Protein AF-A0A8D8VQJ8-F1 (afdb_monomer)

Structure (mmCIF, N/CA/C/O backbone):
data_AF-A0A8D8VQJ8-F1
#
_entry.id   AF-A0A8D8VQJ8-F1
#
loop_
_atom_site.group_PDB
_atom_site.id
_atom_site.type_symbol
_atom_site.label_atom_id
_atom_site.label_alt_id
_atom_site.label_comp_id
_atom_site.label_asym_id
_atom_site.label_entity_id
_atom_site.label_seq_id
_atom_site.pdbx_PDB_ins_code
_atom_site.Cartn_x
_atom_site.Cartn_y
_atom_site.Cartn_z
_atom_site.occupancy
_atom_site.B_iso_or_equiv
_atom_site.auth_seq_id
_atom_site.auth_comp_id
_atom_site.auth_asym_id
_atom_site.auth_atom_id
_atom_site.pdbx_PDB_model_num
ATOM 1 N N . MET A 1 1 ? -19.905 13.700 -55.436 1.00 60.47 1 MET A N 1
ATOM 2 C CA . MET A 1 1 ? -20.681 13.863 -54.183 1.00 60.47 1 MET A CA 1
ATOM 3 C C . MET A 1 1 ? -20.548 12.693 -53.186 1.00 60.47 1 MET A C 1
ATOM 5 O O . MET A 1 1 ? -20.760 12.920 -52.005 1.00 60.47 1 MET A O 1
ATOM 9 N N . ASN A 1 2 ? -20.142 11.474 -53.587 1.00 56.88 2 ASN A N 1
ATOM 10 C CA . ASN A 1 2 ? -20.152 10.297 -52.686 1.00 56.88 2 ASN A CA 1
ATOM 11 C C . ASN A 1 2 ? -18.933 10.141 -51.750 1.00 56.88 2 ASN A C 1
ATOM 13 O O . ASN A 1 2 ? -19.073 9.583 -50.666 1.00 56.88 2 ASN A O 1
ATOM 17 N N . LEU A 1 3 ? -17.759 10.676 -52.104 1.00 54.94 3 LEU A N 1
ATOM 18 C CA . LEU A 1 3 ? -16.543 10.549 -51.278 1.00 54.94 3 LEU A CA 1
ATOM 19 C C . LEU A 1 3 ? -16.563 11.413 -50.001 1.00 54.94 3 LEU A C 1
ATOM 21 O O . LEU A 1 3 ? -15.961 11.040 -48.998 1.00 54.94 3 LEU A O 1
ATOM 25 N N . PHE A 1 4 ? -17.298 12.530 -50.001 1.00 56.69 4 PHE A N 1
ATOM 26 C CA . PHE A 1 4 ? -17.447 13.383 -48.813 1.00 56.69 4 PHE A CA 1
ATOM 27 C C . PHE A 1 4 ? -18.361 12.762 -47.749 1.00 56.69 4 PHE A C 1
ATOM 29 O O . PHE A 1 4 ? -18.081 12.902 -46.562 1.00 56.69 4 PHE A O 1
ATOM 36 N N . LYS A 1 5 ? -19.387 12.000 -48.159 1.00 58.84 5 LYS A N 1
ATOM 37 C CA . LYS A 1 5 ? -20.287 11.286 -47.237 1.00 58.84 5 LYS A CA 1
ATOM 38 C C . LYS A 1 5 ? -19.560 10.197 -46.439 1.00 58.84 5 LYS A C 1
ATOM 40 O O . LYS A 1 5 ? -19.815 10.020 -45.254 1.00 58.84 5 LYS A O 1
ATOM 45 N N . ILE A 1 6 ? -18.610 9.496 -47.061 1.00 61.47 6 ILE A N 1
ATOM 46 C CA . ILE A 1 6 ? -17.861 8.409 -46.407 1.00 61.47 6 ILE A CA 1
ATOM 47 C C . ILE A 1 6 ? -16.906 8.959 -45.330 1.00 61.47 6 ILE A C 1
ATOM 49 O O . ILE A 1 6 ? -16.799 8.378 -44.251 1.00 61.47 6 ILE A O 1
ATOM 53 N N . ARG A 1 7 ? -16.269 10.120 -45.560 1.00 61.16 7 ARG A N 1
ATOM 54 C CA . ARG A 1 7 ? -15.409 10.757 -44.542 1.00 61.16 7 ARG A CA 1
ATOM 55 C C . ARG A 1 7 ? -16.183 11.235 -43.311 1.00 61.16 7 ARG A C 1
ATOM 57 O O . ARG A 1 7 ? -15.654 11.128 -42.209 1.00 61.16 7 ARG A O 1
ATOM 64 N N . THR A 1 8 ? -17.413 11.726 -43.470 1.00 64.62 8 THR A N 1
ATOM 65 C CA . THR A 1 8 ? -18.224 12.198 -42.335 1.00 64.62 8 THR A CA 1
ATOM 66 C C . THR A 1 8 ? -18.699 11.059 -41.430 1.00 64.62 8 THR A C 1
ATOM 68 O O . THR A 1 8 ? -18.710 11.229 -40.215 1.00 64.62 8 THR A O 1
ATOM 71 N N . HIS A 1 9 ? -19.002 9.878 -41.982 1.00 70.25 9 HIS A N 1
ATOM 72 C CA . HIS A 1 9 ? -19.391 8.714 -41.175 1.00 70.25 9 HIS A CA 1
ATOM 73 C C . HIS A 1 9 ? -18.227 8.156 -40.340 1.00 70.25 9 HIS A C 1
ATOM 75 O O . HIS A 1 9 ? -18.425 7.849 -39.167 1.00 70.25 9 HIS A O 1
ATOM 81 N N . ASN A 1 10 ? -17.007 8.115 -40.894 1.00 66.69 10 ASN A N 1
ATOM 82 C CA . ASN A 1 10 ? -15.819 7.666 -40.154 1.00 66.69 10 ASN A CA 1
ATOM 83 C C . ASN A 1 10 ? -15.412 8.624 -39.023 1.00 66.69 10 ASN A C 1
ATOM 85 O O . ASN A 1 10 ? -14.957 8.179 -37.972 1.00 66.69 10 ASN A O 1
ATOM 89 N N . LEU A 1 11 ? -15.576 9.937 -39.219 1.00 72.75 11 LEU A N 1
ATOM 90 C CA . LEU A 1 11 ? -15.313 10.931 -38.173 1.00 72.75 11 LEU A CA 1
ATOM 91 C C . LEU A 1 11 ? -16.330 10.826 -37.028 1.00 72.75 11 LEU A C 1
ATOM 93 O O .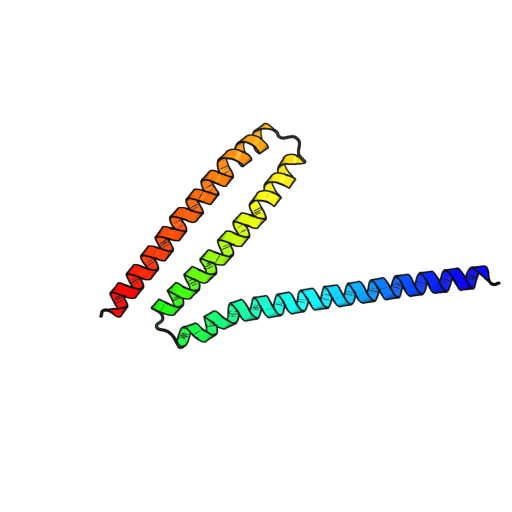 LEU A 1 11 ? -15.943 10.862 -35.864 1.00 72.75 11 LEU A O 1
ATOM 97 N N . GLN A 1 12 ? -17.610 10.619 -37.345 1.00 72.50 12 GLN A N 1
ATOM 98 C CA . GLN A 1 12 ? -18.663 10.467 -36.340 1.00 72.50 12 GLN A CA 1
ATOM 99 C C . GLN A 1 12 ? -18.513 9.174 -35.521 1.00 72.50 12 GLN A C 1
ATOM 101 O O . GLN A 1 12 ? -18.701 9.203 -34.306 1.00 72.50 12 GLN A O 1
ATOM 106 N N . SER A 1 13 ? -18.105 8.059 -36.143 1.00 72.25 13 SER A N 1
ATOM 107 C CA . SER A 1 13 ? -17.816 6.817 -35.411 1.00 72.25 13 SER A CA 1
ATOM 108 C C . SER A 1 13 ? -16.589 6.941 -34.506 1.00 72.25 13 SER A C 1
ATOM 110 O O . SER A 1 13 ? -16.589 6.400 -33.405 1.00 72.25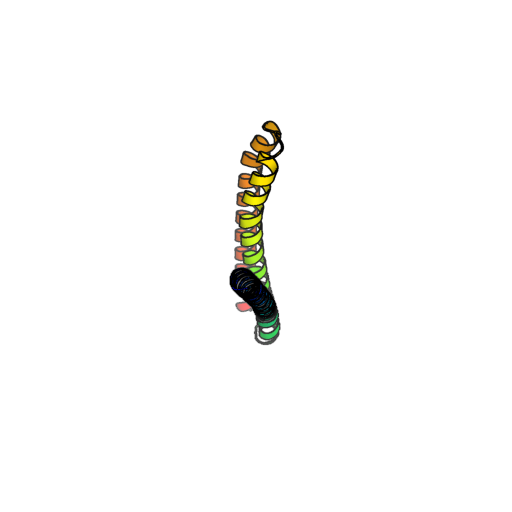 13 SER A O 1
ATOM 112 N N . LEU A 1 14 ? -15.558 7.681 -34.933 1.00 71.75 14 LEU A N 1
ATOM 113 C CA . LEU A 1 14 ? -14.372 7.954 -34.114 1.00 71.75 14 LEU A CA 1
ATOM 114 C C . LEU A 1 14 ? -14.710 8.785 -32.871 1.00 71.75 14 LEU A C 1
ATOM 116 O O . LEU A 1 14 ? -14.234 8.469 -31.784 1.00 71.75 14 LEU A O 1
ATOM 120 N N . ILE A 1 15 ? -15.566 9.800 -33.013 1.00 69.50 15 ILE A N 1
ATOM 121 C CA . ILE A 1 15 ? -16.039 10.619 -31.886 1.00 69.50 15 ILE A CA 1
ATOM 122 C C . ILE A 1 15 ? -16.874 9.767 -30.919 1.00 69.50 15 ILE A C 1
ATOM 124 O O . ILE A 1 15 ? -16.611 9.776 -29.721 1.00 69.50 15 ILE A O 1
ATOM 128 N N . MET A 1 16 ? -17.793 8.943 -31.435 1.00 82.75 16 MET A N 1
ATOM 129 C CA . MET A 1 16 ? -18.630 8.060 -30.612 1.00 82.75 16 MET A CA 1
ATOM 130 C C . MET A 1 16 ? -17.811 7.029 -29.812 1.00 82.75 16 MET A C 1
ATOM 132 O O . MET A 1 16 ? -18.136 6.750 -28.660 1.00 82.75 16 MET A O 1
ATOM 136 N N . ILE A 1 17 ? -16.730 6.483 -30.384 1.00 75.50 17 ILE A N 1
ATOM 137 C CA . ILE A 1 17 ? -15.812 5.579 -29.665 1.00 75.50 17 ILE A CA 1
ATOM 138 C C . ILE A 1 17 ? -15.058 6.330 -28.560 1.00 75.50 17 ILE A C 1
ATOM 140 O O . ILE A 1 17 ? -14.869 5.791 -27.469 1.00 75.50 17 ILE A O 1
ATOM 144 N N . ASN A 1 18 ? -14.644 7.573 -28.818 1.00 76.12 18 ASN A N 1
ATOM 145 C CA . ASN A 1 18 ? -13.915 8.373 -27.839 1.00 76.12 18 ASN A CA 1
ATOM 146 C C . ASN A 1 18 ? -14.808 8.776 -26.654 1.00 76.12 18 ASN A C 1
ATOM 148 O O . ASN A 1 18 ? -14.385 8.665 -25.505 1.00 76.12 18 ASN A O 1
ATOM 152 N N . ASP A 1 19 ? -16.066 9.137 -26.920 1.00 76.94 19 ASP A N 1
ATOM 153 C CA . ASP A 1 19 ? -17.057 9.444 -25.883 1.00 76.94 19 ASP A CA 1
ATOM 154 C C . ASP A 1 19 ? -17.394 8.210 -25.031 1.00 76.94 19 ASP A C 1
ATOM 156 O O . ASP A 1 19 ? -17.481 8.303 -23.805 1.00 76.94 19 ASP A O 1
ATOM 160 N N . LEU A 1 20 ? -17.510 7.027 -25.650 1.00 79.25 20 LEU A N 1
ATOM 161 C CA . LEU A 1 20 ? -17.713 5.762 -24.934 1.00 79.25 20 LEU A CA 1
ATOM 162 C C . LEU A 1 20 ? -16.524 5.412 -24.034 1.00 79.25 20 LEU A C 1
ATOM 164 O O . LEU A 1 20 ? -16.724 5.021 -22.882 1.00 79.25 20 LEU A O 1
ATOM 168 N N . ASN A 1 21 ? -15.295 5.590 -24.522 1.00 76.31 21 ASN A N 1
ATOM 169 C CA . ASN A 1 21 ? -14.093 5.387 -23.714 1.00 76.31 21 ASN A CA 1
ATOM 170 C C . ASN A 1 21 ? -14.001 6.398 -22.572 1.00 76.31 21 ASN A C 1
ATOM 172 O O . ASN A 1 21 ? -13.678 6.024 -21.442 1.00 76.31 21 ASN A O 1
ATOM 176 N N . HIS A 1 22 ? -14.317 7.666 -22.831 1.00 81.31 22 HIS A N 1
ATOM 177 C CA . HIS A 1 22 ? -14.295 8.690 -21.799 1.00 81.31 22 HIS A CA 1
ATOM 178 C C . HIS A 1 22 ? -15.328 8.395 -20.702 1.00 81.31 22 HIS A C 1
ATOM 180 O O . HIS A 1 22 ? -14.994 8.449 -19.515 1.00 81.31 22 HIS A O 1
ATOM 186 N N . TYR A 1 23 ? -16.540 7.979 -21.082 1.00 76.00 23 TYR A N 1
ATOM 187 C CA . TYR A 1 23 ? -17.589 7.577 -20.148 1.00 76.00 23 TYR A CA 1
ATOM 188 C C . TYR A 1 23 ? -17.215 6.320 -19.351 1.00 76.00 23 TYR A C 1
ATOM 190 O O . TYR A 1 23 ? -17.407 6.276 -18.133 1.00 76.00 23 TYR A O 1
ATOM 198 N N . ALA A 1 24 ? -16.630 5.314 -20.008 1.00 74.19 24 ALA A N 1
ATOM 199 C CA . ALA A 1 24 ? -16.154 4.101 -19.348 1.00 74.19 24 ALA A CA 1
ATOM 200 C C . ALA A 1 24 ? -15.052 4.408 -18.322 1.00 74.19 24 ALA A C 1
ATOM 202 O O . ALA A 1 24 ? -15.110 3.915 -17.195 1.00 74.19 24 ALA A O 1
ATOM 203 N N . THR A 1 25 ? -14.108 5.281 -18.678 1.00 82.19 25 THR A N 1
ATOM 204 C CA . THR A 1 25 ? -13.010 5.703 -17.796 1.00 82.19 25 THR A CA 1
ATOM 205 C C . THR A 1 25 ? -13.531 6.504 -16.600 1.00 82.19 25 THR A C 1
ATOM 207 O O . THR A 1 25 ? -13.148 6.248 -15.461 1.00 82.19 25 THR A O 1
ATOM 210 N N . TYR A 1 26 ? -14.468 7.432 -16.813 1.00 86.00 26 TYR A N 1
ATOM 211 C CA . TYR A 1 26 ? -15.088 8.179 -15.716 1.00 86.00 26 TYR A CA 1
ATOM 212 C C . TYR A 1 26 ? -15.859 7.254 -14.761 1.00 86.00 26 TYR A C 1
ATOM 214 O O . TYR A 1 26 ? -15.740 7.362 -13.538 1.00 86.00 26 TYR A O 1
ATOM 222 N N . LYS A 1 27 ? -16.609 6.290 -15.310 1.00 84.38 27 LYS A N 1
ATOM 223 C CA . LYS A 1 27 ? -17.342 5.300 -14.518 1.00 84.38 27 LYS A CA 1
ATOM 224 C C . LYS A 1 27 ? -16.396 4.402 -13.719 1.00 84.38 27 LYS A C 1
ATOM 226 O O . LYS A 1 27 ? -16.685 4.132 -12.557 1.00 84.38 27 LYS A O 1
ATOM 231 N N . SER A 1 28 ? -15.269 3.973 -14.294 1.00 82.25 28 SER A N 1
ATOM 232 C CA . SER A 1 28 ? -14.293 3.151 -13.569 1.00 82.25 28 SER A CA 1
ATOM 233 C C . SER A 1 28 ? -13.627 3.922 -12.431 1.00 82.25 28 SER A C 1
ATOM 235 O O . SER A 1 28 ? -13.480 3.370 -11.345 1.00 82.25 28 SER A O 1
ATOM 237 N N . ILE A 1 29 ? -13.284 5.199 -12.642 1.00 80.75 29 ILE A N 1
ATOM 238 C CA . ILE A 1 29 ? -12.717 6.068 -11.598 1.00 80.75 29 ILE A CA 1
ATOM 239 C C . ILE A 1 29 ? -13.702 6.208 -10.432 1.00 80.75 29 ILE A C 1
ATOM 241 O O . ILE A 1 29 ? -13.325 6.004 -9.283 1.00 80.75 29 ILE A O 1
ATOM 245 N N . LYS A 1 30 ? -14.982 6.457 -10.726 1.00 84.50 30 LYS A N 1
ATOM 246 C CA . LYS A 1 30 ? -16.018 6.616 -9.699 1.00 84.50 30 LYS A CA 1
ATOM 247 C C . LYS A 1 30 ? -16.305 5.329 -8.919 1.00 84.50 30 LYS A C 1
ATOM 249 O O . LYS A 1 30 ? -16.580 5.379 -7.726 1.00 84.50 30 LYS A O 1
ATOM 254 N N . VAL A 1 31 ? -16.230 4.170 -9.575 1.00 86.62 31 VAL A N 1
ATOM 255 C CA . VAL A 1 31 ? -16.343 2.864 -8.901 1.00 86.62 31 VAL A CA 1
ATOM 256 C C . VAL A 1 31 ? -15.137 2.609 -7.995 1.00 86.62 31 VAL A C 1
ATOM 258 O O . VAL A 1 31 ? -15.302 2.085 -6.896 1.00 86.62 31 VAL A O 1
ATOM 261 N N . LEU A 1 32 ? -13.937 2.995 -8.432 1.00 82.81 32 LEU A N 1
ATOM 262 C CA . LEU A 1 32 ? -12.716 2.849 -7.645 1.00 82.81 32 LEU A CA 1
ATOM 263 C C . LEU A 1 32 ? -12.730 3.746 -6.397 1.00 82.81 32 LEU A C 1
ATOM 265 O O . LEU A 1 32 ? -12.361 3.288 -5.320 1.00 82.81 32 LEU A O 1
ATOM 269 N N . GLU A 1 33 ? -13.202 4.985 -6.535 1.00 77.88 33 GLU A N 1
ATOM 270 C CA . GLU A 1 33 ? -13.414 5.928 -5.431 1.00 77.88 33 GLU A CA 1
ATOM 271 C C . GLU A 1 33 ? -14.425 5.371 -4.415 1.00 77.88 33 GLU A C 1
ATOM 273 O O . GLU A 1 33 ? -14.130 5.281 -3.227 1.00 77.88 33 GLU A O 1
ATOM 278 N N . LEU A 1 34 ? -15.561 4.849 -4.892 1.00 88.75 34 LEU A N 1
ATOM 279 C CA . LEU A 1 34 ? -16.578 4.239 -4.032 1.00 88.75 34 LEU A CA 1
ATOM 280 C C . LEU A 1 34 ? -16.059 2.996 -3.284 1.00 88.75 34 LEU A C 1
ATOM 282 O O . LEU A 1 34 ? -16.376 2.788 -2.114 1.00 88.75 34 LEU A O 1
ATOM 286 N N . LEU A 1 35 ? -15.253 2.161 -3.950 1.00 84.88 35 LEU A N 1
ATOM 287 C CA . LEU A 1 35 ? -14.590 1.014 -3.323 1.00 84.88 35 LEU A CA 1
ATOM 288 C C . LEU A 1 35 ? -13.596 1.468 -2.255 1.00 84.88 35 LEU A C 1
ATOM 290 O O . LEU A 1 35 ? -13.592 0.924 -1.152 1.00 84.88 35 LEU A O 1
ATOM 294 N N . HIS A 1 36 ? -12.767 2.464 -2.563 1.00 85.75 36 HIS A N 1
ATOM 295 C CA . HIS A 1 36 ? -11.805 3.030 -1.623 1.00 85.75 36 HIS A CA 1
ATOM 296 C C . HIS A 1 36 ? -12.493 3.552 -0.352 1.00 85.75 36 HIS A C 1
ATOM 298 O O . HIS A 1 36 ? -12.073 3.205 0.757 1.00 85.75 36 HIS A O 1
ATOM 304 N N . ASP A 1 37 ? -13.583 4.299 -0.518 1.00 82.19 37 ASP A N 1
ATOM 305 C CA . ASP A 1 37 ? -14.373 4.852 0.580 1.00 82.19 37 ASP A CA 1
ATOM 306 C C . ASP A 1 37 ? -15.070 3.754 1.390 1.00 82.19 37 ASP A C 1
ATOM 308 O O . ASP A 1 37 ? -15.096 3.810 2.620 1.00 82.19 37 ASP A O 1
ATOM 312 N N . PHE A 1 38 ? -15.544 2.689 0.735 1.00 82.06 38 PHE A N 1
ATOM 313 C CA . PHE A 1 38 ? -16.093 1.513 1.411 1.00 82.06 38 PHE A CA 1
ATOM 314 C C . PHE A 1 38 ? -15.045 0.802 2.283 1.00 82.06 38 PHE A C 1
ATOM 316 O O . PHE A 1 38 ? -15.310 0.495 3.447 1.00 82.06 38 PHE A O 1
ATOM 323 N N . PHE A 1 39 ? -13.830 0.586 1.769 1.00 78.50 39 PHE A N 1
ATOM 324 C CA . PHE A 1 39 ? -12.748 -0.043 2.536 1.00 78.50 39 PHE A CA 1
ATOM 325 C C . PHE A 1 39 ? -12.241 0.822 3.698 1.00 78.50 39 PHE A C 1
ATOM 327 O O . PHE A 1 39 ? -11.647 0.282 4.630 1.00 78.50 39 PHE A O 1
ATOM 334 N N . LEU A 1 40 ? -12.431 2.143 3.645 1.00 78.44 40 LEU A N 1
ATOM 335 C CA . LEU A 1 40 ? -12.125 3.069 4.742 1.00 78.44 40 LEU A CA 1
ATOM 336 C C . LEU A 1 40 ? -13.260 3.166 5.767 1.00 78.44 40 LEU A C 1
ATOM 338 O O . LEU A 1 40 ? -12.992 3.246 6.964 1.00 78.44 40 LEU A O 1
ATOM 342 N N . GLY A 1 41 ? -14.512 3.128 5.311 1.00 78.62 41 GLY A N 1
ATOM 343 C CA . GLY A 1 41 ? -15.696 3.218 6.162 1.00 78.62 41 GLY A CA 1
ATOM 344 C C . GLY A 1 41 ? -15.993 1.934 6.937 1.00 78.62 41 GLY A C 1
ATOM 345 O O . GLY A 1 41 ? -16.409 2.004 8.091 1.00 78.62 41 GLY A O 1
ATOM 346 N N . LEU A 1 42 ? -15.738 0.758 6.352 1.00 79.06 42 LEU A N 1
ATOM 347 C CA . LEU A 1 42 ? -16.040 -0.530 6.986 1.00 79.06 42 LEU A CA 1
ATOM 348 C C . LEU A 1 42 ? -15.272 -0.748 8.311 1.00 79.06 42 LEU A C 1
ATOM 350 O O . LEU A 1 42 ? -15.914 -1.084 9.304 1.00 79.06 42 LEU A O 1
ATOM 354 N N . PRO A 1 43 ? -13.951 -0.494 8.412 1.00 64.06 43 PRO A N 1
ATOM 355 C CA . PRO A 1 43 ? -13.239 -0.568 9.690 1.00 64.06 43 PRO A CA 1
ATOM 356 C C . PRO A 1 43 ? -13.731 0.469 10.707 1.00 64.06 43 PRO A C 1
ATOM 358 O O . PRO A 1 43 ? -13.807 0.166 11.895 1.00 64.06 43 PRO A O 1
ATOM 361 N N . LEU A 1 44 ? -14.096 1.672 10.247 1.00 72.38 44 LEU A N 1
ATOM 362 C CA . LEU A 1 44 ? -14.596 2.754 11.100 1.00 72.38 44 LEU A CA 1
ATOM 363 C C . LEU A 1 44 ? -15.955 2.401 11.731 1.00 72.38 44 LEU A C 1
ATOM 365 O O . LEU A 1 44 ? -16.196 2.706 12.896 1.00 72.38 44 LEU A O 1
ATOM 369 N N . LEU A 1 45 ? -16.819 1.715 10.974 1.00 70.12 45 LEU A N 1
ATOM 370 C CA . LEU A 1 45 ? -18.127 1.220 11.419 1.00 70.12 45 LEU A CA 1
ATOM 371 C C . LEU A 1 45 ? -18.028 0.001 12.344 1.00 70.12 45 LEU A C 1
ATOM 373 O O . LEU A 1 45 ? -18.903 -0.204 13.183 1.00 70.12 45 LEU A O 1
ATOM 377 N N . LEU A 1 46 ? -16.975 -0.804 12.198 1.00 65.12 46 LEU A N 1
ATOM 378 C CA . LEU A 1 46 ? -16.708 -1.958 13.058 1.00 65.12 46 LEU A CA 1
ATOM 379 C C . LEU A 1 46 ? -15.986 -1.568 14.360 1.00 65.12 46 LEU A C 1
ATOM 381 O O . LEU A 1 46 ? -16.067 -2.303 15.341 1.00 65.12 46 LEU A O 1
ATOM 385 N N . PHE A 1 47 ? -15.343 -0.396 14.404 1.00 62.97 47 PHE A N 1
ATOM 386 C CA . PHE A 1 47 ? -14.631 0.131 15.573 1.00 62.97 47 PHE A CA 1
ATOM 387 C C . PHE A 1 47 ? -15.455 0.175 16.880 1.00 62.97 47 PHE A C 1
ATOM 389 O O . PHE A 1 47 ? -14.900 -0.189 17.913 1.00 62.97 47 PHE A O 1
ATOM 396 N N . PRO A 1 48 ? -16.752 0.559 16.890 1.00 59.91 48 PRO A N 1
ATOM 397 C CA . PRO A 1 48 ? -17.567 0.535 18.110 1.00 59.91 48 PRO A CA 1
ATOM 398 C C . PRO A 1 48 ? -18.126 -0.851 18.482 1.00 59.91 48 PRO A C 1
ATOM 400 O O . PRO A 1 48 ? -18.596 -1.016 19.604 1.00 59.91 48 PRO A O 1
ATOM 403 N N . MET A 1 49 ? -18.120 -1.834 17.569 1.00 65.00 49 MET A N 1
ATOM 404 C CA . MET A 1 49 ? -18.664 -3.181 17.831 1.00 65.00 49 MET A CA 1
ATOM 405 C C . MET A 1 49 ? -17.635 -4.156 18.418 1.00 65.00 49 MET A C 1
ATOM 407 O O . MET A 1 49 ? -18.008 -5.179 18.989 1.00 65.00 49 MET A O 1
ATOM 411 N N . PHE A 1 50 ? -16.348 -3.839 18.307 1.00 60.94 50 PHE A N 1
ATOM 412 C CA . PHE A 1 50 ? -15.253 -4.596 18.905 1.00 60.94 50 PHE A CA 1
ATOM 413 C C . PHE A 1 50 ? -14.657 -3.812 20.079 1.00 60.94 50 PHE A C 1
ATOM 415 O O . PHE A 1 50 ? -14.824 -2.596 20.156 1.00 60.94 50 PHE A O 1
ATOM 422 N N . SER A 1 51 ? -13.952 -4.473 21.010 1.00 71.88 51 SER A N 1
ATOM 423 C CA . SER A 1 51 ? -13.215 -3.715 22.032 1.00 71.88 51 SER A CA 1
ATOM 424 C C . SER A 1 51 ? -12.287 -2.711 21.322 1.00 71.88 51 SER A C 1
ATOM 426 O O . SER A 1 51 ? -11.719 -3.061 20.279 1.00 71.88 51 SER A O 1
ATOM 428 N N . PRO A 1 52 ? -12.105 -1.480 21.840 1.00 69.69 52 PRO A N 1
ATOM 429 C CA . PRO A 1 52 ? -11.248 -0.468 21.211 1.00 69.69 52 PRO A CA 1
ATOM 430 C C . PRO A 1 52 ? -9.862 -1.017 20.843 1.00 69.69 52 PRO A C 1
ATOM 432 O O . PRO A 1 52 ? -9.280 -0.651 19.828 1.00 69.69 52 PRO A O 1
ATOM 435 N N . LEU A 1 53 ? -9.380 -1.974 21.638 1.00 73.00 53 LEU A N 1
ATOM 436 C CA . LEU A 1 53 ? -8.136 -2.701 21.437 1.00 73.00 53 LEU A CA 1
ATOM 437 C C . LEU A 1 53 ? -8.137 -3.555 20.153 1.00 73.00 53 LEU A C 1
ATOM 439 O O . LEU A 1 53 ? -7.206 -3.471 19.354 1.00 73.00 53 LEU A O 1
ATOM 443 N N . LEU A 1 54 ? -9.190 -4.347 19.922 1.00 75.38 54 LEU A N 1
ATOM 444 C CA . LEU A 1 54 ? -9.338 -5.166 18.715 1.00 75.38 54 LEU A CA 1
ATOM 445 C C . LEU A 1 54 ? -9.524 -4.288 17.465 1.00 75.38 54 LEU A C 1
ATOM 447 O O . LEU A 1 54 ? -8.948 -4.586 16.419 1.00 75.38 54 LEU A O 1
ATOM 451 N N . GLY A 1 55 ? -10.244 -3.166 17.592 1.00 71.44 55 GLY A N 1
ATOM 452 C CA . GLY A 1 55 ? -10.361 -2.150 16.541 1.00 71.44 55 GLY A CA 1
ATOM 453 C C . GLY A 1 55 ? -9.010 -1.533 16.165 1.00 71.44 55 GLY A C 1
ATOM 454 O O . GLY A 1 55 ? -8.692 -1.428 14.979 1.00 71.44 55 GLY A O 1
ATOM 455 N N . MET A 1 56 ? -8.172 -1.200 17.155 1.00 70.19 56 MET A N 1
ATOM 456 C CA . MET A 1 56 ? -6.810 -0.720 16.901 1.00 70.19 56 MET A CA 1
ATOM 457 C C . MET A 1 56 ? -5.957 -1.776 16.197 1.00 70.19 56 MET A C 1
ATOM 459 O O . MET A 1 56 ? -5.272 -1.441 15.235 1.00 70.19 56 MET A O 1
ATOM 463 N N . VAL A 1 57 ? -6.024 -3.048 16.598 1.00 78.12 57 VAL A N 1
ATOM 464 C CA . VAL A 1 57 ? -5.247 -4.108 15.934 1.00 78.12 57 VAL A CA 1
ATOM 465 C C . VAL A 1 57 ? -5.682 -4.323 14.492 1.00 78.12 57 VAL A C 1
ATOM 467 O O 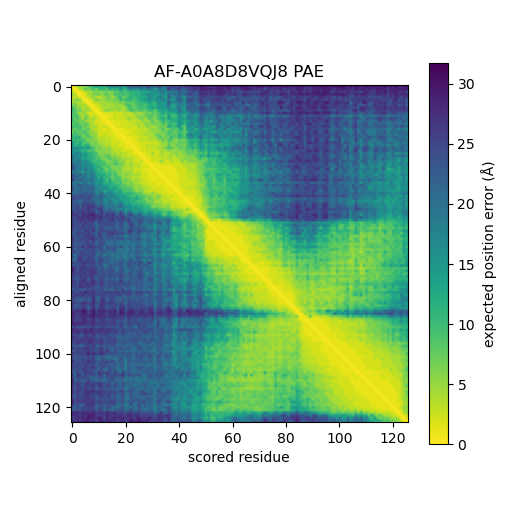. VAL A 1 57 ? -4.823 -4.362 13.614 1.00 78.12 57 VAL A O 1
ATOM 470 N N . LEU A 1 58 ? -6.985 -4.393 14.215 1.00 74.44 58 LEU A N 1
ATOM 471 C CA . LEU A 1 58 ? -7.484 -4.501 12.841 1.00 74.44 58 LEU A CA 1
ATOM 472 C C . LEU A 1 58 ? -7.089 -3.280 12.001 1.00 74.44 58 LEU A C 1
ATOM 474 O O . LEU A 1 58 ? -6.655 -3.438 10.860 1.00 74.44 58 LEU A O 1
ATOM 478 N N . PHE A 1 59 ? -7.159 -2.076 12.571 1.00 69.69 59 PHE A N 1
ATOM 479 C CA . PHE A 1 59 ? -6.708 -0.853 11.911 1.00 69.69 59 PHE A CA 1
ATOM 480 C C . PHE A 1 59 ? -5.208 -0.891 11.579 1.00 69.69 59 PHE A C 1
ATOM 482 O O . PHE A 1 59 ? -4.834 -0.646 10.432 1.00 69.69 59 PHE A O 1
ATOM 489 N N . PHE A 1 60 ? -4.347 -1.270 12.532 1.00 72.44 60 PHE A N 1
ATOM 490 C CA . PHE A 1 60 ? -2.908 -1.432 12.294 1.00 72.44 60 PHE A CA 1
ATOM 491 C C . PHE A 1 60 ? -2.612 -2.512 11.251 1.00 72.44 60 PHE A C 1
ATOM 493 O O . PHE A 1 60 ? -1.712 -2.340 10.433 1.00 72.44 60 PHE A O 1
ATOM 500 N N . LEU A 1 61 ? -3.384 -3.598 11.232 1.00 77.81 61 LEU A N 1
ATOM 501 C CA . LEU A 1 61 ? -3.218 -4.695 10.283 1.00 77.81 61 LEU A CA 1
ATOM 502 C C . LEU A 1 61 ? -3.598 -4.267 8.855 1.00 77.81 61 LEU A C 1
ATOM 504 O O . LEU A 1 61 ? -2.864 -4.553 7.909 1.00 77.81 61 LEU A O 1
ATOM 508 N N . VAL A 1 62 ? -4.677 -3.494 8.699 1.00 77.69 62 VAL A N 1
ATOM 509 C CA . VAL A 1 62 ? -5.072 -2.896 7.412 1.00 77.69 62 VAL A CA 1
ATOM 510 C C . VAL A 1 62 ? -4.054 -1.851 6.943 1.00 77.69 62 VAL A C 1
ATOM 512 O O . VAL A 1 62 ? -3.652 -1.867 5.777 1.00 77.69 62 VAL A O 1
ATOM 515 N N . LEU A 1 63 ? -3.595 -0.964 7.832 1.00 75.19 63 LEU A N 1
ATOM 516 C CA . LEU A 1 63 ? -2.581 0.050 7.516 1.00 75.19 63 LEU A CA 1
ATOM 517 C C . LEU A 1 63 ? -1.250 -0.603 7.100 1.00 75.19 63 LEU A C 1
ATOM 519 O O . LEU A 1 63 ? -0.596 -0.181 6.143 1.00 75.19 63 LEU A O 1
ATOM 523 N N . SER A 1 64 ? -0.892 -1.690 7.783 1.00 73.75 64 SER A N 1
ATOM 524 C CA . SER A 1 64 ? 0.258 -2.533 7.480 1.00 73.75 64 SER A CA 1
ATOM 525 C C . SER A 1 64 ? 0.159 -3.158 6.083 1.00 73.75 64 SER A C 1
ATOM 527 O O . SER A 1 64 ? 1.099 -3.052 5.300 1.00 73.75 64 SER A O 1
ATOM 529 N N . PHE A 1 65 ? -0.982 -3.742 5.708 1.00 76.38 65 PHE A N 1
ATOM 530 C CA . PHE A 1 65 ? -1.167 -4.311 4.365 1.00 76.38 65 PHE A CA 1
ATOM 531 C C . PHE A 1 65 ? -1.095 -3.260 3.246 1.00 76.38 65 PHE A C 1
ATOM 533 O O . PHE A 1 65 ? -0.520 -3.517 2.188 1.00 76.38 65 PHE A O 1
ATOM 540 N N . ARG A 1 66 ? -1.654 -2.062 3.466 1.00 75.69 66 ARG A N 1
ATOM 541 C CA . ARG A 1 66 ? -1.627 -0.985 2.459 1.00 75.69 66 ARG A CA 1
ATOM 542 C C . ARG A 1 66 ? -0.211 -0.466 2.191 1.00 75.69 66 ARG A C 1
ATOM 544 O O . ARG A 1 66 ? 0.115 -0.155 1.047 1.00 75.69 66 ARG A O 1
ATOM 551 N N . THR A 1 67 ? 0.628 -0.387 3.222 1.00 78.06 67 THR A N 1
ATOM 552 C CA . THR A 1 67 ? 2.006 0.120 3.102 1.00 78.06 67 THR A CA 1
ATOM 553 C C . THR A 1 67 ? 2.930 -0.829 2.331 1.00 78.06 67 THR A C 1
ATOM 555 O O . THR A 1 67 ? 3.781 -0.355 1.581 1.00 78.06 67 THR A O 1
ATOM 558 N N . ASP A 1 68 ? 2.705 -2.143 2.401 1.00 70.38 68 ASP A N 1
ATOM 559 C CA . ASP A 1 68 ? 3.420 -3.124 1.568 1.00 70.38 68 ASP A CA 1
ATOM 560 C C . ASP A 1 68 ? 3.129 -2.992 0.095 1.00 70.38 68 ASP A C 1
ATOM 562 O O . ASP A 1 68 ? 4.044 -2.976 -0.725 1.00 70.38 68 ASP A O 1
ATOM 566 N N . LEU A 1 69 ? 1.839 -2.926 -0.237 1.00 77.81 69 LEU A N 1
ATOM 567 C CA . LEU A 1 69 ? 1.405 -2.813 -1.617 1.00 77.81 69 LEU A CA 1
ATOM 568 C C . LEU A 1 69 ? 2.000 -1.543 -2.234 1.00 77.81 69 LEU A C 1
ATOM 570 O O . LEU A 1 69 ? 2.481 -1.555 -3.363 1.00 77.81 69 LEU A O 1
ATOM 574 N N . PHE A 1 70 ? 2.030 -0.460 -1.455 1.00 73.56 70 PHE A N 1
ATOM 575 C CA . PHE A 1 70 ? 2.632 0.802 -1.855 1.00 73.56 70 PHE A CA 1
ATOM 576 C C . PHE A 1 70 ? 4.147 0.691 -2.084 1.00 73.56 70 PHE A C 1
ATOM 578 O O . PHE A 1 70 ? 4.627 1.108 -3.138 1.00 73.56 70 PHE A O 1
ATOM 585 N N . LEU A 1 71 ? 4.901 0.085 -1.158 1.00 76.25 71 LEU A N 1
ATOM 586 C CA . LEU A 1 71 ? 6.346 -0.140 -1.317 1.00 76.25 71 LEU A CA 1
ATOM 587 C C . LEU A 1 71 ? 6.663 -1.048 -2.517 1.00 76.25 71 LEU A C 1
ATOM 589 O O . LEU A 1 71 ? 7.581 -0.755 -3.285 1.00 76.25 71 LEU A O 1
ATOM 593 N N . PHE A 1 72 ? 5.868 -2.100 -2.724 1.00 76.06 72 PHE A N 1
ATOM 594 C CA . PHE A 1 72 ? 6.012 -3.033 -3.841 1.00 76.06 72 PHE A CA 1
ATOM 595 C C . PHE A 1 72 ? 5.736 -2.379 -5.202 1.00 76.06 72 PHE A C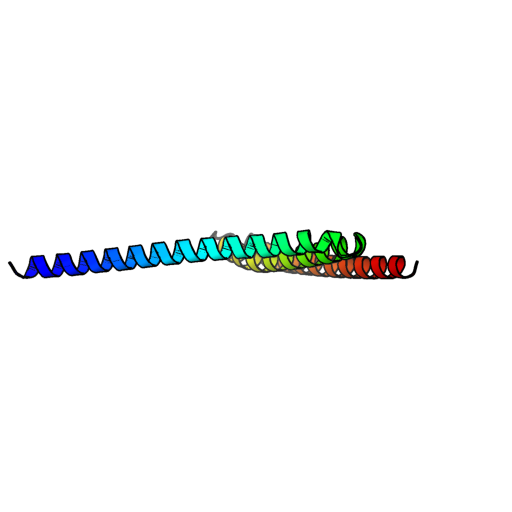 1
ATOM 597 O O . PHE A 1 72 ? 6.392 -2.715 -6.183 1.00 76.06 72 PHE A O 1
ATOM 604 N N . LEU A 1 73 ? 4.800 -1.427 -5.271 1.00 80.44 73 LEU A N 1
ATOM 605 C CA . LEU A 1 73 ? 4.472 -0.695 -6.499 1.00 80.44 73 LEU A CA 1
ATOM 606 C C . LEU A 1 73 ? 5.443 0.464 -6.779 1.00 80.44 73 LEU A C 1
ATOM 608 O O . LEU A 1 73 ? 5.798 0.722 -7.934 1.00 80.44 73 LEU A O 1
ATOM 612 N N . LEU A 1 74 ? 5.907 1.161 -5.739 1.00 78.00 74 LEU A N 1
ATOM 613 C CA . LEU A 1 74 ? 6.843 2.275 -5.890 1.00 78.00 74 LEU A CA 1
ATOM 614 C C . LEU A 1 74 ? 8.235 1.821 -6.317 1.00 78.00 74 LEU A C 1
ATOM 616 O O . LEU A 1 74 ? 8.861 2.485 -7.142 1.00 78.00 74 LEU A O 1
ATOM 620 N N . PHE A 1 75 ? 8.730 0.707 -5.779 1.00 77.44 75 PHE A N 1
ATOM 621 C CA . PHE A 1 75 ? 10.094 0.266 -6.045 1.00 77.44 75 PHE A CA 1
ATOM 622 C C . PHE A 1 75 ? 10.420 0.038 -7.538 1.00 77.44 75 PHE A C 1
ATOM 624 O O . PHE A 1 75 ? 11.388 0.632 -8.028 1.00 77.44 75 PHE A O 1
ATOM 631 N N . PRO A 1 76 ? 9.629 -0.736 -8.309 1.00 79.31 76 PRO A N 1
ATOM 632 C CA . PRO A 1 76 ? 9.868 -0.896 -9.741 1.00 79.31 76 PRO A CA 1
ATOM 633 C C . PRO A 1 76 ? 9.710 0.430 -10.494 1.00 79.31 76 PRO A C 1
ATOM 635 O O . PRO A 1 76 ? 10.471 0.695 -11.422 1.00 79.31 76 PRO A O 1
ATOM 638 N N . SER A 1 77 ? 8.797 1.300 -10.055 1.00 80.88 77 SER A N 1
ATOM 639 C CA . SER A 1 77 ? 8.577 2.619 -10.659 1.00 80.88 77 SER A CA 1
ATOM 640 C C . 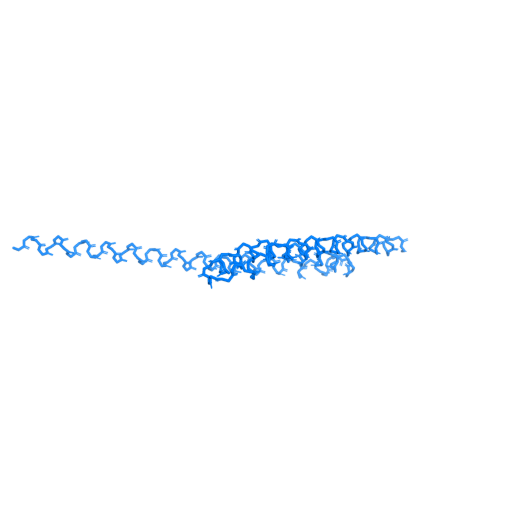SER A 1 77 ? 9.807 3.528 -10.519 1.00 80.88 77 SER A C 1
ATOM 642 O O . SER A 1 77 ? 10.264 4.110 -11.501 1.00 80.88 77 SER A O 1
ATOM 644 N N . PHE A 1 78 ? 10.410 3.592 -9.326 1.00 76.25 78 PHE A N 1
ATOM 645 C CA . PHE A 1 78 ? 11.651 4.340 -9.094 1.00 76.25 78 PHE A CA 1
ATOM 646 C C . PHE A 1 78 ? 12.822 3.788 -9.909 1.00 76.25 78 PHE A C 1
ATOM 648 O O . PHE A 1 78 ? 13.599 4.564 -10.468 1.00 76.25 78 PHE A O 1
ATOM 655 N N . ARG A 1 79 ? 12.927 2.459 -10.030 1.00 77.00 79 ARG A N 1
ATOM 656 C CA . ARG A 1 79 ? 13.967 1.812 -10.838 1.00 77.00 79 ARG A CA 1
ATOM 657 C C . ARG A 1 79 ? 13.865 2.199 -12.316 1.00 77.00 79 ARG A C 1
ATOM 659 O O . ARG A 1 79 ? 14.872 2.569 -12.912 1.00 77.00 79 ARG A O 1
ATOM 666 N N . VAL A 1 80 ? 12.659 2.176 -12.888 1.00 81.44 80 VAL A N 1
ATOM 667 C CA . VAL A 1 80 ? 12.423 2.577 -14.287 1.00 81.44 80 VAL A CA 1
ATOM 668 C C . VAL A 1 80 ? 12.811 4.042 -14.505 1.00 81.44 80 VAL A C 1
ATOM 670 O O . VAL A 1 80 ? 13.534 4.357 -15.451 1.00 81.44 80 VAL A O 1
ATOM 673 N N . VAL A 1 81 ? 12.415 4.937 -13.597 1.00 78.75 81 VAL A N 1
ATOM 674 C CA . VAL A 1 81 ? 12.759 6.364 -13.694 1.00 78.75 81 VAL A CA 1
ATOM 675 C C . VAL A 1 81 ? 14.273 6.585 -13.625 1.00 78.75 81 VAL A C 1
ATOM 677 O O . VAL A 1 81 ? 14.813 7.353 -14.421 1.00 78.75 81 VAL A O 1
ATOM 680 N N . LEU A 1 82 ? 14.979 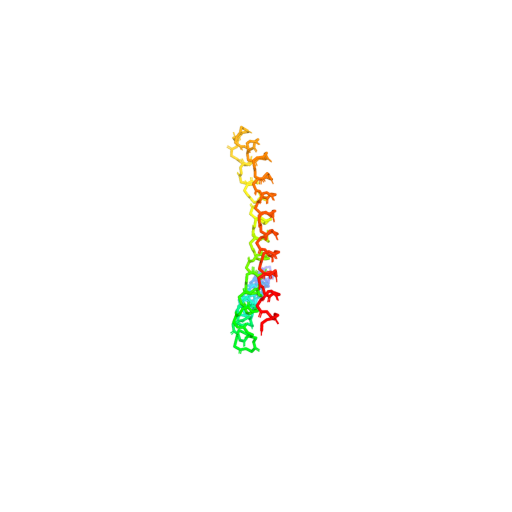5.896 -12.729 1.00 76.44 82 LEU A N 1
ATOM 681 C CA . LEU A 1 82 ? 16.434 6.022 -12.596 1.00 76.44 82 LEU A CA 1
ATOM 682 C C . LEU A 1 82 ? 17.187 5.479 -13.815 1.00 76.44 82 LEU A C 1
ATOM 684 O O . LEU A 1 82 ? 18.117 6.138 -14.282 1.00 76.44 82 LEU A O 1
ATOM 688 N N . SER A 1 83 ? 16.734 4.355 -14.380 1.00 75.06 83 SER A N 1
ATOM 689 C CA . SER A 1 83 ? 17.335 3.762 -15.584 1.00 75.06 83 SER A CA 1
ATOM 690 C C . SER A 1 83 ? 17.273 4.691 -16.806 1.00 75.06 83 SER A C 1
ATOM 692 O O . SER A 1 83 ? 18.146 4.655 -17.668 1.00 75.06 83 SER A O 1
ATOM 694 N N . SER A 1 84 ? 16.286 5.595 -16.856 1.00 77.19 84 SER A N 1
ATOM 695 C CA . SER A 1 84 ? 16.125 6.554 -17.958 1.00 77.19 84 SER A CA 1
ATOM 696 C C . SER A 1 84 ? 17.098 7.742 -17.920 1.00 77.19 84 SER A C 1
ATOM 698 O O . SER A 1 84 ? 17.242 8.436 -18.925 1.00 77.19 84 SER A O 1
ATOM 700 N N . ARG A 1 85 ? 17.754 8.010 -16.778 1.00 71.12 85 ARG A N 1
ATOM 701 C CA . ARG A 1 85 ? 18.550 9.235 -16.561 1.00 71.12 85 ARG A CA 1
ATOM 702 C C . ARG A 1 85 ? 20.072 9.056 -16.620 1.00 71.12 85 ARG A C 1
ATOM 704 O O . ARG A 1 85 ? 20.787 9.979 -16.251 1.00 71.12 85 ARG A O 1
ATOM 711 N N . SER A 1 86 ? 20.590 7.928 -17.106 1.00 75.94 86 SER A N 1
ATOM 712 C CA . 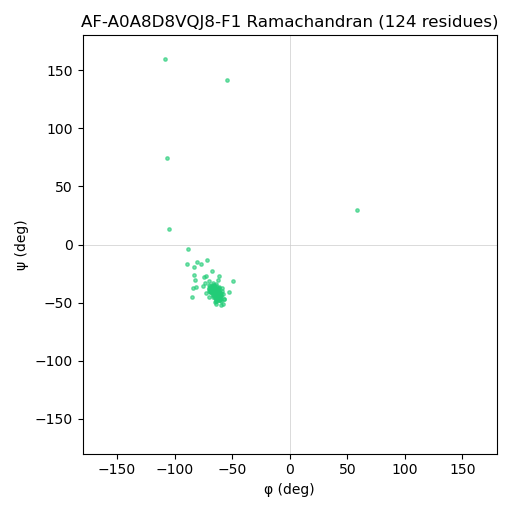SER A 1 86 ? 22.038 7.739 -17.340 1.00 75.94 86 SER A CA 1
ATOM 713 C C . SER A 1 86 ? 22.929 7.915 -16.094 1.00 75.94 86 SER A C 1
ATOM 715 O O . SER A 1 86 ? 24.088 8.306 -16.218 1.00 75.94 86 SER A O 1
ATOM 717 N N . PHE A 1 87 ? 22.420 7.624 -14.891 1.00 83.81 87 PHE A N 1
ATOM 718 C CA . PHE A 1 87 ? 23.199 7.638 -13.642 1.00 83.81 87 PHE A CA 1
ATOM 719 C C . PHE A 1 87 ? 23.472 6.199 -13.160 1.00 83.81 87 PHE A C 1
ATOM 721 O O . PHE A 1 87 ? 22.860 5.759 -12.183 1.00 83.81 87 PHE A O 1
ATOM 728 N N . PRO A 1 88 ? 24.390 5.446 -13.803 1.00 80.12 88 PRO A N 1
ATOM 729 C CA . PRO A 1 88 ? 24.593 4.018 -13.528 1.00 80.12 88 PRO A CA 1
ATOM 730 C C . PRO A 1 88 ? 25.047 3.742 -12.087 1.00 80.12 88 PRO A C 1
ATOM 732 O O . PRO A 1 88 ? 24.701 2.717 -11.507 1.00 80.12 88 PRO A O 1
ATOM 735 N N . LEU A 1 89 ? 25.776 4.683 -11.475 1.00 86.75 89 LEU A N 1
ATOM 736 C CA . LEU A 1 89 ? 26.193 4.585 -10.075 1.00 86.75 89 LEU A CA 1
ATOM 737 C C . LEU A 1 89 ? 24.994 4.665 -9.115 1.00 86.75 89 LEU A C 1
ATOM 739 O O . LEU A 1 89 ? 24.905 3.894 -8.164 1.00 86.75 89 LEU A O 1
ATOM 743 N N . LEU A 1 90 ? 24.059 5.586 -9.371 1.00 83.12 90 LEU A N 1
ATOM 744 C CA . LEU A 1 90 ? 22.871 5.760 -8.536 1.00 83.12 90 LEU A CA 1
ATOM 745 C C . LEU A 1 90 ? 21.907 4.581 -8.706 1.00 83.12 90 LEU A C 1
ATOM 747 O O . LEU A 1 90 ? 21.345 4.114 -7.721 1.00 83.12 90 LEU A O 1
ATOM 751 N N . GLU A 1 91 ? 21.760 4.060 -9.928 1.00 82.12 91 GLU A N 1
ATOM 752 C CA . GLU A 1 91 ? 20.973 2.852 -10.192 1.00 82.12 91 GLU A CA 1
ATOM 753 C C . GLU A 1 91 ? 21.526 1.640 -9.432 1.00 82.12 91 GLU A C 1
ATOM 755 O O . GLU A 1 91 ? 20.758 0.924 -8.790 1.00 82.12 91 GLU A O 1
ATOM 760 N N . PHE A 1 92 ? 22.852 1.456 -9.425 1.00 83.69 92 PHE A N 1
ATOM 761 C CA . PHE A 1 92 ? 23.508 0.402 -8.653 1.00 83.69 92 PHE A CA 1
ATOM 762 C C . PHE A 1 92 ? 23.217 0.553 -7.156 1.00 83.69 92 PHE A C 1
ATOM 764 O O . PHE A 1 92 ? 22.716 -0.373 -6.526 1.00 83.69 92 PHE A O 1
ATOM 771 N N . ILE A 1 93 ? 23.444 1.740 -6.586 1.00 86.69 93 ILE A N 1
ATOM 772 C CA . ILE A 1 93 ? 23.197 2.004 -5.162 1.00 86.69 93 ILE A CA 1
ATOM 773 C C . ILE A 1 93 ? 21.734 1.714 -4.793 1.00 86.69 93 ILE A C 1
ATOM 775 O O . ILE A 1 93 ? 21.469 1.013 -3.818 1.00 86.69 93 ILE A O 1
ATOM 779 N N . VAL A 1 94 ? 20.778 2.195 -5.589 1.00 85.06 94 VAL A N 1
ATOM 780 C CA . VAL A 1 94 ? 19.342 1.988 -5.351 1.00 85.06 94 VAL A CA 1
ATOM 781 C C . VAL A 1 94 ? 18.953 0.512 -5.490 1.00 85.06 94 VAL A C 1
ATOM 783 O O . VAL A 1 94 ? 18.138 0.024 -4.706 1.00 85.06 94 VAL A O 1
ATOM 786 N N . PHE A 1 95 ? 19.565 -0.223 -6.423 1.00 84.12 95 PHE A N 1
ATOM 787 C CA . PHE A 1 95 ? 19.327 -1.653 -6.612 1.00 84.12 95 PHE A CA 1
ATOM 788 C C . PHE A 1 95 ? 19.723 -2.491 -5.390 1.00 84.12 95 PHE A C 1
ATOM 790 O O . PHE A 1 95 ? 19.010 -3.434 -5.066 1.00 84.12 95 PHE A O 1
ATOM 797 N N . PHE A 1 96 ? 20.809 -2.148 -4.689 1.00 86.62 96 PHE A N 1
ATOM 798 C CA . PHE A 1 96 ? 21.216 -2.868 -3.474 1.00 86.62 96 PHE A CA 1
ATOM 799 C C . PHE A 1 96 ? 20.506 -2.360 -2.223 1.00 86.62 96 PHE A C 1
ATOM 801 O O . PHE A 1 96 ? 20.037 -3.153 -1.411 1.00 86.62 96 PHE A O 1
ATOM 808 N N . ILE A 1 97 ? 20.416 -1.041 -2.059 1.00 86.12 97 ILE A N 1
ATOM 809 C CA . ILE A 1 97 ? 19.920 -0.438 -0.823 1.00 86.12 97 ILE A CA 1
ATOM 810 C C . ILE A 1 97 ? 18.420 -0.672 -0.663 1.00 86.12 97 ILE A C 1
ATOM 812 O O . ILE A 1 97 ? 17.968 -1.053 0.415 1.00 86.12 97 ILE A O 1
ATOM 816 N N . VAL A 1 98 ? 17.620 -0.481 -1.710 1.00 84.81 98 VAL A N 1
ATOM 817 C CA . VAL A 1 98 ? 16.167 -0.496 -1.528 1.00 84.81 98 VAL A CA 1
ATOM 818 C C . VAL A 1 98 ? 15.609 -1.879 -1.180 1.00 84.81 98 VAL A C 1
ATOM 820 O O . VAL A 1 98 ? 14.777 -1.929 -0.275 1.00 84.81 98 VAL A O 1
ATOM 823 N N . PRO A 1 99 ? 16.050 -3.010 -1.766 1.00 82.94 99 PRO A N 1
ATOM 824 C CA . PRO A 1 99 ? 15.619 -4.328 -1.299 1.00 82.94 99 PRO A CA 1
ATOM 825 C C . PRO A 1 99 ? 15.966 -4.582 0.172 1.00 82.94 99 PRO A C 1
ATOM 827 O O . PRO A 1 99 ? 15.146 -5.146 0.893 1.00 82.94 99 PRO A O 1
ATOM 830 N N . ILE A 1 100 ? 17.130 -4.109 0.640 1.00 88.25 100 ILE A N 1
ATOM 831 C CA . ILE A 1 100 ? 17.553 -4.231 2.045 1.00 88.25 100 ILE A CA 1
ATOM 832 C C . ILE A 1 100 ? 16.602 -3.450 2.955 1.00 88.25 100 ILE A C 1
ATOM 834 O O . ILE A 1 100 ? 16.062 -4.010 3.907 1.00 88.25 100 ILE A O 1
ATOM 838 N N . PHE A 1 101 ? 16.344 -2.177 2.642 1.00 83.25 101 PHE A N 1
ATOM 839 C CA . PHE A 1 101 ? 15.408 -1.358 3.416 1.00 83.25 101 PHE A CA 1
ATOM 840 C C . PHE A 1 101 ? 13.982 -1.905 3.357 1.00 83.25 101 PHE A C 1
ATOM 842 O O . PHE A 1 101 ? 13.293 -1.919 4.372 1.00 83.25 101 PHE A O 1
ATOM 849 N N . THR A 1 102 ? 13.552 -2.411 2.201 1.00 82.12 102 THR A N 1
ATOM 850 C CA . THR A 1 102 ? 12.228 -3.024 2.043 1.00 82.12 102 THR A CA 1
ATOM 851 C C . THR A 1 102 ? 12.110 -4.264 2.927 1.00 82.12 102 THR A C 1
ATOM 853 O O . THR A 1 102 ? 11.152 -4.372 3.684 1.00 82.12 102 THR A O 1
ATOM 856 N N . SER A 1 103 ? 13.105 -5.159 2.918 1.00 82.81 103 SER A N 1
ATOM 857 C CA . SER A 1 103 ? 13.134 -6.334 3.800 1.00 82.81 103 SER A CA 1
ATOM 858 C C . SER A 1 103 ? 13.127 -5.940 5.277 1.00 82.81 103 SER A C 1
ATOM 860 O O . SER A 1 103 ? 12.353 -6.491 6.054 1.00 82.81 103 SER A O 1
ATOM 862 N N . LEU A 1 104 ? 13.931 -4.945 5.662 1.00 87.94 104 LEU A N 1
ATOM 863 C CA . LEU A 1 104 ? 13.999 -4.464 7.041 1.00 87.94 104 LEU A CA 1
ATOM 864 C C . LEU A 1 104 ? 12.651 -3.900 7.517 1.00 87.94 104 LEU A C 1
ATOM 866 O O . LEU A 1 104 ? 12.196 -4.221 8.613 1.00 87.94 104 LEU A O 1
ATOM 870 N N . ILE A 1 105 ? 11.989 -3.093 6.682 1.00 83.56 105 ILE A N 1
ATOM 871 C CA . ILE A 1 105 ? 10.656 -2.545 6.968 1.00 83.56 105 ILE A CA 1
ATOM 872 C C . ILE A 1 105 ? 9.631 -3.678 7.107 1.00 83.56 105 ILE A C 1
ATOM 874 O O . ILE A 1 105 ? 8.812 -3.655 8.029 1.00 83.56 105 ILE A O 1
ATOM 878 N N . LEU A 1 106 ? 9.688 -4.687 6.231 1.00 84.38 106 LEU A N 1
ATOM 879 C CA . LEU A 1 106 ? 8.827 -5.866 6.317 1.00 84.38 106 LEU A CA 1
ATOM 880 C C . LEU A 1 106 ? 9.029 -6.617 7.640 1.00 84.38 106 LEU A C 1
ATOM 882 O O . LEU A 1 106 ? 8.042 -7.000 8.267 1.00 84.38 106 LEU A O 1
ATOM 886 N N . ASP A 1 107 ? 10.270 -6.800 8.086 1.00 85.50 107 ASP A N 1
ATOM 887 C CA . ASP A 1 107 ? 10.580 -7.543 9.309 1.00 85.50 107 ASP A CA 1
ATOM 888 C C . ASP A 1 107 ? 10.202 -6.775 10.584 1.00 85.50 107 ASP A C 1
ATOM 890 O O . ASP A 1 107 ? 9.563 -7.348 11.470 1.00 85.50 107 ASP A O 1
ATOM 894 N N . ILE A 1 108 ? 10.468 -5.464 10.655 1.00 84.88 108 ILE A N 1
ATOM 895 C CA . ILE A 1 108 ? 10.017 -4.608 11.770 1.00 84.88 108 ILE A CA 1
ATOM 896 C C . ILE A 1 108 ? 8.490 -4.652 11.894 1.00 84.88 108 ILE A C 1
ATOM 898 O O . ILE A 1 108 ? 7.938 -4.770 12.987 1.00 84.88 108 ILE A O 1
ATOM 902 N N . ARG A 1 109 ? 7.783 -4.605 10.767 1.00 80.19 109 ARG A N 1
ATOM 903 C CA . ARG A 1 109 ? 6.322 -4.607 10.750 1.00 80.19 109 ARG A CA 1
ATOM 904 C C . ARG A 1 109 ? 5.724 -5.949 11.176 1.00 80.19 109 ARG A C 1
ATOM 906 O O . ARG A 1 109 ? 4.726 -5.947 11.894 1.00 80.19 109 ARG A O 1
ATOM 913 N N . LYS A 1 110 ? 6.355 -7.081 10.833 1.00 83.50 110 LYS A N 1
ATOM 914 C CA . LYS A 1 110 ? 5.984 -8.399 11.389 1.00 83.50 110 LYS A CA 1
ATOM 915 C C . LYS A 1 110 ? 6.115 -8.417 12.916 1.00 83.50 110 LYS A C 1
ATOM 917 O O . LYS A 1 110 ? 5.218 -8.926 13.584 1.00 83.50 110 LYS A O 1
ATOM 922 N N . LEU A 1 111 ? 7.179 -7.824 13.471 1.00 85.00 111 LEU A N 1
ATOM 923 C CA . LEU A 1 111 ? 7.369 -7.717 14.924 1.00 85.00 111 LEU A CA 1
ATOM 924 C C . LEU A 1 111 ? 6.300 -6.836 15.585 1.00 85.00 111 LEU A C 1
ATOM 926 O O . LEU A 1 111 ? 5.779 -7.209 16.633 1.00 85.00 111 LEU A O 1
ATOM 930 N N . ILE A 1 112 ? 5.921 -5.714 14.963 1.00 80.06 112 ILE A N 1
ATOM 931 C CA . ILE A 1 112 ? 4.847 -4.838 15.465 1.00 80.06 112 ILE A CA 1
ATOM 932 C C . ILE A 1 112 ? 3.504 -5.578 15.495 1.00 80.06 112 ILE A C 1
ATOM 934 O O . ILE A 1 112 ? 2.797 -5.511 16.499 1.00 80.06 112 ILE A O 1
ATOM 938 N N . ILE A 1 113 ? 3.154 -6.312 14.432 1.00 78.88 113 ILE A N 1
ATOM 939 C CA . ILE A 1 113 ? 1.912 -7.103 14.391 1.00 78.88 113 ILE A CA 1
ATOM 940 C C . ILE A 1 113 ? 1.926 -8.177 15.481 1.00 78.88 113 ILE A C 1
ATOM 942 O O . ILE A 1 113 ? 0.939 -8.334 16.196 1.00 78.88 113 ILE A O 1
ATOM 946 N N . LEU A 1 114 ? 3.043 -8.889 15.642 1.00 84.69 114 LEU A N 1
ATOM 947 C CA . LEU A 1 114 ? 3.183 -9.909 16.678 1.00 84.69 114 LEU A CA 1
ATOM 948 C C . LEU A 1 114 ? 3.031 -9.311 18.085 1.00 84.69 114 LEU A C 1
ATOM 950 O O . LEU A 1 114 ? 2.298 -9.860 18.905 1.00 84.69 114 LEU A O 1
ATOM 954 N N . ALA A 1 115 ? 3.665 -8.165 18.346 1.00 83.94 115 ALA A N 1
ATOM 955 C CA . ALA A 1 115 ? 3.539 -7.446 19.610 1.00 83.94 115 ALA A CA 1
ATOM 956 C C . ALA A 1 115 ? 2.098 -6.980 19.861 1.00 83.94 115 ALA A C 1
ATOM 958 O O . ALA A 1 115 ? 1.605 -7.106 20.978 1.00 83.94 115 ALA A O 1
ATOM 959 N N . ALA A 1 116 ? 1.397 -6.503 18.829 1.00 79.94 116 ALA A N 1
ATOM 960 C CA . ALA A 1 116 ? -0.002 -6.097 18.926 1.00 79.94 116 ALA A CA 1
ATOM 961 C C . ALA A 1 116 ? -0.930 -7.283 19.240 1.00 79.94 116 ALA A C 1
ATOM 963 O O . ALA A 1 116 ? -1.810 -7.162 20.090 1.00 79.94 116 ALA A O 1
ATOM 964 N N . ILE A 1 117 ? -0.709 -8.442 18.610 1.00 82.12 117 ILE A N 1
ATOM 965 C CA . ILE A 1 117 ? -1.445 -9.676 18.920 1.00 82.12 117 ILE A CA 1
ATOM 966 C C . ILE A 1 117 ? -1.183 -10.093 20.369 1.00 82.12 117 ILE A C 1
ATOM 968 O O . ILE A 1 117 ? -2.127 -10.363 21.107 1.00 82.12 117 ILE A O 1
ATOM 972 N N . PHE A 1 118 ? 0.082 -10.103 20.794 1.00 81.69 118 PHE A N 1
ATOM 973 C CA . PHE A 1 118 ? 0.452 -10.455 22.164 1.00 81.69 118 PHE A CA 1
ATOM 974 C C . PHE A 1 118 ? -0.181 -9.504 23.190 1.00 81.69 118 PHE A C 1
ATOM 976 O O . PHE A 1 118 ? -0.732 -9.952 24.194 1.00 81.69 118 PHE A O 1
ATOM 983 N N . LEU A 1 119 ? -0.184 -8.201 22.897 1.00 82.69 119 LEU A N 1
ATOM 984 C CA 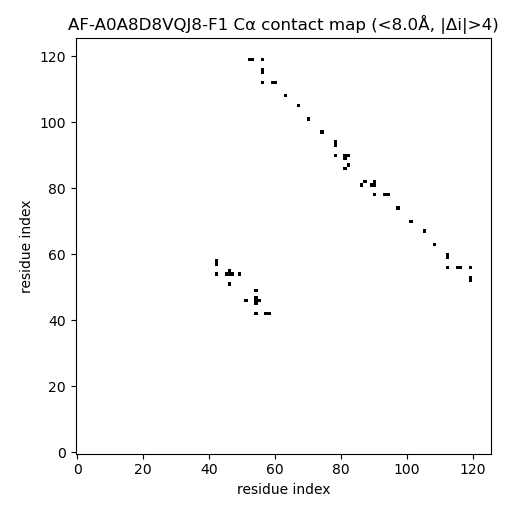. LEU A 1 119 ? -0.836 -7.180 23.711 1.00 82.69 119 LEU A CA 1
ATOM 985 C C . LEU A 1 119 ? -2.343 -7.451 23.833 1.00 82.69 119 LEU A C 1
ATOM 987 O O . LEU A 1 119 ? -2.867 -7.482 24.943 1.00 82.69 119 LEU A O 1
ATOM 991 N N . VAL A 1 120 ? -3.037 -7.721 22.721 1.00 79.12 120 VAL A N 1
ATOM 992 C CA . VAL A 1 120 ? -4.474 -8.048 22.740 1.00 79.12 120 VAL A CA 1
ATOM 993 C C . VAL A 1 120 ? -4.769 -9.288 23.566 1.00 79.12 120 VAL A C 1
ATOM 995 O O . VAL A 1 120 ? -5.695 -9.267 24.374 1.00 79.12 120 VAL A O 1
ATOM 998 N N . LEU A 1 121 ? -3.973 -10.343 23.403 1.00 79.81 121 LEU A N 1
ATOM 999 C CA . LEU A 1 121 ? -4.132 -11.567 24.182 1.00 79.81 121 LEU A CA 1
ATOM 1000 C C . LEU A 1 121 ? -3.936 -11.303 25.680 1.00 79.81 121 LEU A C 1
ATOM 1002 O O . LEU A 1 121 ? -4.722 -11.800 26.475 1.00 79.81 121 LEU A O 1
ATOM 1006 N N . SER A 1 122 ? -2.960 -10.469 26.059 1.00 77.94 122 SER A N 1
ATOM 1007 C CA . SER A 1 122 ? -2.692 -10.142 27.467 1.00 77.94 122 SER A CA 1
ATOM 1008 C C . SER A 1 122 ? -3.806 -9.336 28.149 1.00 77.94 122 SER A C 1
ATOM 1010 O O . SER A 1 122 ? -4.063 -9.531 29.334 1.00 77.94 122 SER A O 1
ATOM 1012 N N . PHE A 1 123 ? -4.506 -8.466 27.415 1.00 74.06 123 PHE A N 1
ATOM 1013 C CA . PHE A 1 123 ? -5.658 -7.730 27.946 1.00 74.06 123 PHE A CA 1
ATOM 1014 C C . PHE A 1 123 ? -6.953 -8.544 27.906 1.00 74.06 123 PHE A C 1
ATOM 1016 O O . PHE A 1 123 ? -7.803 -8.350 28.762 1.00 74.06 123 PHE A O 1
ATOM 1023 N N . GLY A 1 124 ? -7.112 -9.454 26.938 1.00 64.06 124 GLY A N 1
ATOM 1024 C CA . GLY A 1 124 ? -8.272 -10.349 26.864 1.00 64.06 124 GLY A CA 1
ATOM 1025 C C . GLY A 1 124 ? -8.285 -11.443 27.937 1.00 64.06 124 GLY A C 1
ATOM 1026 O O . GLY A 1 124 ? -9.306 -12.099 28.121 1.00 64.06 124 GLY A O 1
ATOM 1027 N N . THR A 1 125 ? -7.162 -11.651 28.631 1.00 61.59 125 THR A N 1
ATOM 1028 C CA . THR A 1 125 ? -7.053 -12.553 29.787 1.00 61.59 125 THR A CA 1
ATOM 1029 C C . THR A 1 125 ? -7.383 -11.898 31.136 1.00 61.59 125 THR A C 1
ATOM 1031 O O . THR A 1 125 ? -7.355 -12.605 32.143 1.00 61.59 125 THR A O 1
ATOM 1034 N N . VAL A 1 126 ? -7.663 -10.587 31.175 1.00 50.97 126 VAL A N 1
ATOM 1035 C CA . VAL A 1 126 ? -8.093 -9.833 32.375 1.00 50.97 126 VAL A CA 1
ATOM 1036 C C . VAL A 1 126 ? -9.609 -9.680 32.368 1.00 50.97 126 VAL A C 1
ATOM 1038 O O . VAL A 1 126 ? -10.212 -9.885 33.443 1.00 50.97 126 VAL A O 1
#

Secondary structure (DSSP, 8-state):
-HHHHHHHHHHHHHHHHHHHHHHHHHHHHHHHHHHHHHHHHHHHHHTTTS-HHHHHHHHHHHHHHHHHHHHHHHHHHHHHHHHTTT-HHHHHHHHHHHHHHHHHHHHHHHHHHHHHHHHHHHHHT-

Foldseek 3Di:
DPVVVVVVVVVVVVVVVVVVVVVVVVVVVVVVVVVVVCVVVVLVVCCVVDDVLVSVLVVLVVVLVVVLVVLVVVLVVVLVVVVVPPPVVVSVVSVPPSVVVSVVSVVVSVVVSVVSVVVVVVVVVD

Organism: NCBI:txid428564

Mean predicted aligned error: 14.28 Å

pLDDT: mean 76.54, std 8.0, range [50.97, 88.75]

Sequence (126 aa):
MNLFKIRTHNLQSLIMINDLNHYATYKSIKVLELLHDFFLGLPLLLFPMFSPLLGMVLFFLVLSFRTDLFLFLLFPSFRVVLSSRSFPLLEFIVFFIVPIFTSLILDIRKLIILAAIFLVLSFGTV

Solvent-accessible surface area (backbone atoms only — not comparable to full-atom values): 6987 Å² total; per-residue (Å²): 125,70,73,64,56,56,54,53,54,56,52,52,52,52,50,53,52,48,52,51,50,51,52,50,51,54,51,51,52,52,50,51,50,52,50,53,51,46,68,56,44,52,59,63,67,44,29,82,79,39,59,66,67,57,32,50,49,54,50,51,51,51,54,52,55,53,52,51,55,49,52,65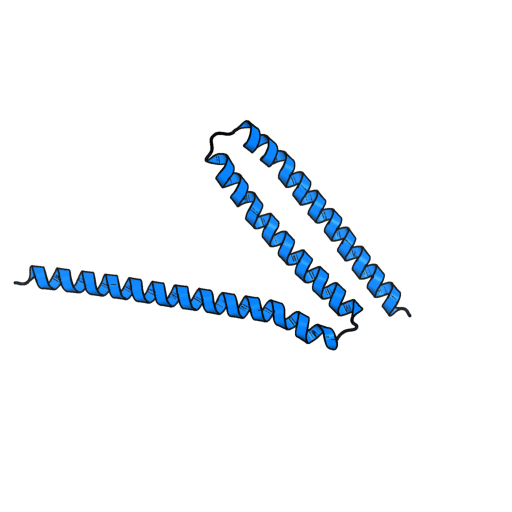,58,46,51,62,52,52,50,55,58,42,69,73,65,80,44,67,69,60,47,50,51,49,64,58,49,46,58,53,54,51,51,50,53,52,51,54,48,53,50,51,53,51,51,49,52,51,51,51,53,61,59,74,73,109

Radius of gyration: 25.11 Å; Cα contacts (8 Å, |Δi|>4): 29; chains: 1; bounding box: 47×26×87 Å